Protein AF-A0A9D5WDW0-F1 (afdb_monomer_lite)

Radius of gyration: 26.89 Å; chains: 1; bounding box: 56×20×81 Å

Foldseek 3Di:
DVVVVVVVVVVVVVVVVVVVVVVVVVVVLVVVLVVLVVVLVVLVVVLVVLVVVLVVVQVVLVPDPHRDDSCPDPSNVVSVVVSVVSVVVSVVSVVVSVVSPDDPD

pLDDT: mean 87.74, std 8.93, range [40.34, 96.56]

Structure (mmCIF, N/CA/C/O backbone):
data_AF-A0A9D5WDW0-F1
#
_entry.id   AF-A0A9D5WDW0-F1
#
loop_
_atom_site.group_PDB
_atom_site.id
_atom_site.type_symbol
_atom_site.label_atom_id
_atom_site.label_alt_id
_atom_site.label_comp_id
_atom_site.label_asym_id
_atom_site.label_entity_id
_atom_site.label_seq_id
_atom_site.pdbx_PDB_ins_code
_atom_site.Cartn_x
_atom_site.Cartn_y
_atom_site.Cartn_z
_atom_site.occupancy
_atom_site.B_iso_or_equiv
_atom_site.auth_seq_id
_atom_site.auth_comp_id
_atom_site.auth_asym_id
_atom_site.auth_atom_id
_atom_site.pdbx_PDB_model_num
ATOM 1 N N . MET A 1 1 ? 34.619 4.732 -50.473 1.00 66.06 1 MET A N 1
ATOM 2 C CA . MET A 1 1 ? 34.601 5.891 -49.548 1.00 66.06 1 MET A CA 1
ATOM 3 C C . MET A 1 1 ? 33.189 6.372 -49.227 1.00 66.06 1 MET A C 1
ATOM 5 O O . MET A 1 1 ? 32.809 6.299 -48.070 1.00 66.06 1 MET A O 1
ATOM 9 N N . TRP A 1 2 ? 32.383 6.836 -50.195 1.00 80.56 2 TRP A N 1
ATOM 10 C CA . TRP A 1 2 ? 30.990 7.253 -49.915 1.00 80.56 2 TRP A CA 1
ATOM 11 C C . TRP A 1 2 ? 30.045 6.077 -49.605 1.00 80.56 2 TRP A C 1
ATOM 13 O O . TRP A 1 2 ? 29.158 6.195 -48.764 1.00 80.56 2 TRP A O 1
ATOM 23 N N . SER A 1 3 ? 30.263 4.929 -50.254 1.00 80.69 3 SER A N 1
ATOM 24 C CA . SER A 1 3 ? 29.586 3.656 -49.960 1.00 80.69 3 SER A CA 1
ATOM 25 C C . SER A 1 3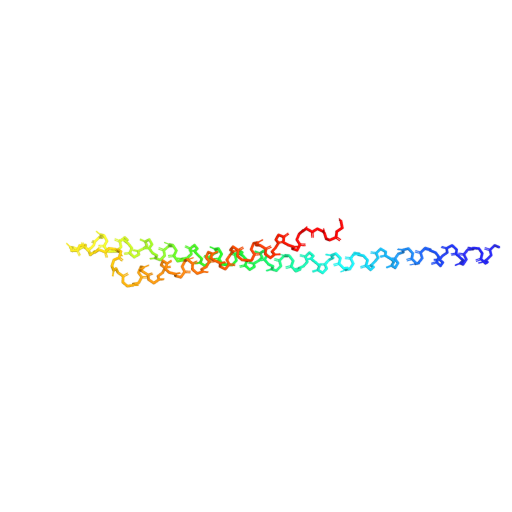 ? 29.786 3.227 -48.508 1.00 80.69 3 SER A C 1
ATOM 27 O O . SER A 1 3 ? 28.821 2.929 -47.814 1.00 80.69 3 SER A O 1
ATOM 29 N N . ASP A 1 4 ? 31.034 3.284 -48.054 1.00 84.56 4 ASP A N 1
ATOM 30 C CA . ASP A 1 4 ? 31.465 2.767 -46.755 1.00 84.56 4 ASP A CA 1
ATOM 31 C C . ASP A 1 4 ? 30.936 3.670 -45.631 1.00 84.56 4 ASP A C 1
ATOM 33 O O . ASP A 1 4 ? 30.400 3.187 -44.639 1.00 84.56 4 ASP A O 1
ATOM 37 N N . LEU A 1 5 ? 30.943 4.992 -45.851 1.00 85.50 5 LEU A N 1
ATOM 38 C CA . LEU A 1 5 ? 30.340 5.969 -44.940 1.00 85.50 5 LEU A CA 1
ATOM 39 C C . LEU A 1 5 ? 28.818 5.782 -44.808 1.00 85.50 5 LEU A C 1
ATOM 41 O O . LEU A 1 5 ? 28.255 5.921 -43.721 1.00 85.50 5 LEU A O 1
ATOM 45 N N . LYS A 1 6 ? 28.133 5.460 -45.912 1.00 88.44 6 LYS A N 1
ATOM 46 C CA . LYS A 1 6 ? 26.690 5.184 -45.910 1.00 88.44 6 LYS A CA 1
ATOM 47 C C . LYS A 1 6 ? 26.370 3.882 -45.171 1.00 88.44 6 LYS A C 1
ATOM 49 O O . LYS A 1 6 ? 25.358 3.817 -44.476 1.00 88.44 6 LYS A O 1
ATOM 54 N N . GLU A 1 7 ? 27.226 2.874 -45.302 1.00 90.44 7 GLU A N 1
ATOM 55 C CA . GLU A 1 7 ? 27.104 1.600 -44.593 1.00 90.44 7 GLU A CA 1
ATOM 56 C C . GLU A 1 7 ? 27.355 1.763 -43.085 1.00 90.44 7 GLU A C 1
ATOM 58 O O . GLU A 1 7 ? 26.578 1.265 -42.271 1.00 90.44 7 GLU A O 1
ATOM 63 N N . ASP A 1 8 ? 28.366 2.540 -42.692 1.00 87.38 8 ASP A N 1
ATOM 64 C CA . ASP A 1 8 ? 28.632 2.894 -41.293 1.00 87.38 8 ASP A CA 1
ATOM 65 C C . ASP A 1 8 ? 27.460 3.633 -40.639 1.00 87.38 8 ASP A C 1
ATOM 67 O O . ASP A 1 8 ? 27.044 3.290 -39.528 1.00 87.38 8 ASP A O 1
ATOM 71 N N . LEU A 1 9 ? 26.873 4.603 -41.345 1.00 88.88 9 LEU A N 1
ATOM 72 C CA . LEU A 1 9 ? 25.690 5.324 -40.875 1.00 88.88 9 LEU A CA 1
ATOM 73 C C . LEU A 1 9 ? 24.464 4.413 -40.766 1.00 88.88 9 LEU A C 1
ATOM 75 O O . LEU A 1 9 ? 23.743 4.487 -39.771 1.00 88.88 9 LEU A O 1
ATOM 79 N N . ALA A 1 10 ? 24.236 3.533 -41.745 1.00 89.12 10 ALA A N 1
ATOM 80 C CA . ALA A 1 10 ? 23.139 2.569 -41.699 1.00 89.12 10 ALA A CA 1
ATOM 81 C C . ALA A 1 10 ? 23.263 1.637 -40.482 1.00 89.12 10 ALA A C 1
ATOM 83 O O . ALA A 1 10 ? 22.297 1.474 -39.734 1.00 89.12 10 ALA A O 1
ATOM 84 N N . ARG A 1 11 ? 24.471 1.122 -40.214 1.00 88.81 11 ARG A N 1
A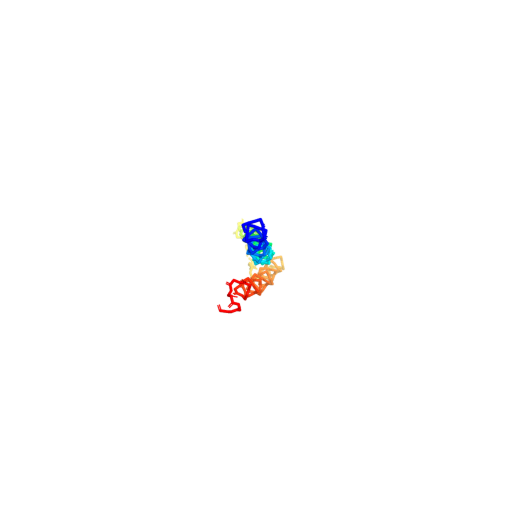TOM 85 C CA . ARG A 1 11 ? 24.770 0.309 -39.024 1.00 88.81 11 ARG A CA 1
ATOM 86 C C . ARG A 1 11 ? 24.579 1.089 -37.721 1.00 88.81 11 ARG A C 1
ATOM 88 O O . ARG A 1 11 ? 24.093 0.537 -36.736 1.00 88.81 11 ARG A O 1
ATOM 95 N N . GLY A 1 12 ? 24.946 2.370 -37.697 1.00 89.00 12 GLY A N 1
ATOM 96 C CA . GLY A 1 12 ? 24.720 3.254 -36.550 1.00 89.00 12 GLY A CA 1
ATOM 97 C C . GLY A 1 12 ? 23.233 3.467 -36.251 1.00 89.00 12 GLY A C 1
ATOM 98 O O . GLY A 1 12 ? 22.803 3.316 -35.107 1.00 89.00 12 GLY A O 1
ATOM 99 N N . ILE A 1 13 ? 22.434 3.749 -37.283 1.00 90.81 13 ILE A N 1
ATOM 100 C CA . ILE A 1 13 ? 20.976 3.917 -37.172 1.00 90.81 13 ILE A CA 1
ATOM 101 C C . ILE A 1 13 ? 20.318 2.621 -36.689 1.00 90.81 13 ILE A C 1
ATOM 103 O O . ILE A 1 13 ? 19.442 2.658 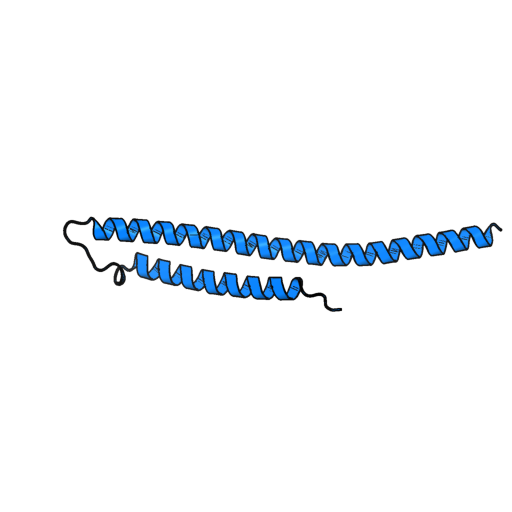-35.825 1.00 90.81 13 ILE A O 1
ATOM 107 N N . GLU A 1 14 ? 20.755 1.472 -37.199 1.00 90.88 14 GLU A N 1
ATOM 108 C CA . GLU A 1 14 ? 20.236 0.166 -36.794 1.00 90.88 14 GLU A CA 1
ATOM 109 C C . GLU A 1 14 ? 20.503 -0.132 -35.311 1.00 90.88 14 GLU A C 1
ATOM 111 O O . GLU A 1 14 ? 19.594 -0.548 -34.589 1.00 90.88 14 GLU A O 1
ATOM 116 N N . LYS A 1 15 ? 21.704 0.187 -34.812 1.00 88.31 15 LYS A N 1
ATOM 117 C CA . LYS A 1 15 ? 22.033 0.073 -33.381 1.00 88.31 15 LYS A CA 1
ATOM 118 C C . LYS A 1 15 ? 21.160 0.977 -32.510 1.00 88.31 15 LYS A C 1
ATOM 120 O O . LYS A 1 15 ? 20.632 0.521 -31.499 1.00 88.31 15 LYS A O 1
ATOM 125 N N . ILE A 1 16 ? 20.969 2.238 -32.905 1.00 90.12 16 ILE A N 1
ATOM 126 C CA . ILE A 1 16 ? 20.105 3.179 -32.171 1.00 90.12 16 ILE A CA 1
ATOM 127 C C . ILE A 1 16 ? 18.660 2.678 -32.155 1.00 90.12 16 ILE A C 1
ATOM 129 O O . ILE A 1 16 ? 17.997 2.750 -31.120 1.00 90.12 16 ILE A O 1
ATOM 133 N N . LYS A 1 17 ? 18.176 2.126 -33.272 1.00 89.62 17 LYS A N 1
ATOM 134 C CA . LYS A 1 17 ? 16.835 1.543 -33.365 1.00 89.62 17 LYS A CA 1
ATOM 135 C C . LYS A 1 17 ? 16.673 0.367 -32.401 1.00 89.62 17 LYS A C 1
ATOM 137 O O . LYS A 1 17 ? 15.673 0.320 -31.693 1.00 89.62 17 LYS A O 1
ATOM 142 N N . TRP A 1 18 ? 17.654 -0.533 -32.325 1.00 87.44 18 TRP A N 1
ATOM 143 C CA . TRP A 1 18 ? 17.627 -1.664 -31.393 1.00 87.44 18 TRP A CA 1
ATOM 144 C C . TRP A 1 18 ? 17.593 -1.211 -29.926 1.00 87.44 18 TRP A C 1
ATOM 146 O O . TRP A 1 18 ? 16.729 -1.653 -29.169 1.00 87.44 18 TRP A O 1
ATOM 156 N N . VAL A 1 19 ? 18.455 -0.259 -29.547 1.00 85.69 19 VAL A N 1
ATOM 157 C CA . VAL A 1 19 ? 18.457 0.317 -28.189 1.00 85.69 19 VAL A CA 1
ATOM 158 C C . VAL A 1 19 ? 17.122 0.994 -27.885 1.00 85.69 19 VAL A C 1
ATOM 160 O O . VAL A 1 19 ? 16.572 0.819 -26.802 1.00 85.69 19 VAL A O 1
ATOM 163 N N . SER A 1 20 ? 16.569 1.734 -28.846 1.00 86.25 20 SER A N 1
ATOM 164 C CA . SER A 1 20 ? 15.295 2.438 -28.673 1.00 86.25 20 SER A CA 1
ATOM 165 C C . SER A 1 20 ? 14.130 1.471 -28.451 1.00 86.25 20 SER A C 1
ATOM 167 O O . SER A 1 20 ? 13.296 1.725 -27.586 1.00 86.25 20 SER A O 1
ATOM 169 N N . VAL A 1 21 ? 14.085 0.350 -29.183 1.00 86.94 21 VAL A N 1
ATOM 170 C CA . VAL A 1 21 ? 13.079 -0.708 -28.984 1.00 86.94 21 VAL A CA 1
ATOM 171 C C . VAL A 1 21 ? 13.206 -1.297 -27.579 1.00 86.94 21 VAL A C 1
ATOM 173 O O . VAL A 1 21 ? 12.233 -1.276 -26.827 1.00 86.94 21 VAL A O 1
ATOM 176 N N . PHE A 1 22 ? 14.413 -1.706 -27.185 1.00 83.12 22 PHE A N 1
ATOM 177 C CA . PHE A 1 22 ? 14.673 -2.283 -25.865 1.00 83.12 22 PHE A CA 1
ATOM 178 C C . PHE A 1 22 ? 14.292 -1.336 -24.714 1.00 83.12 22 PHE A C 1
ATOM 180 O O . PHE A 1 22 ? 13.579 -1.722 -23.788 1.00 83.12 22 PHE A O 1
ATOM 187 N N . VAL A 1 23 ? 14.712 -0.070 -24.791 1.00 84.75 23 VAL A N 1
ATOM 188 C CA . VAL A 1 23 ? 14.380 0.952 -23.786 1.00 84.75 23 VAL A CA 1
ATOM 189 C C . VAL A 1 23 ? 12.875 1.203 -23.740 1.00 84.75 23 VAL A C 1
ATOM 191 O O . VAL A 1 23 ? 12.310 1.312 -22.654 1.00 84.75 23 VAL A O 1
ATOM 194 N N . SER A 1 24 ? 12.206 1.266 -24.895 1.00 85.56 24 SER A N 1
ATOM 195 C CA . SER A 1 24 ? 10.758 1.484 -24.939 1.00 85.56 24 SER A CA 1
ATOM 196 C C . SER A 1 24 ? 9.976 0.352 -24.274 1.00 85.56 24 SER A C 1
ATOM 198 O O . SER A 1 24 ? 8.982 0.617 -23.599 1.00 85.56 24 SER A O 1
ATOM 200 N N . ASP A 1 25 ? 10.435 -0.891 -24.412 1.00 83.19 25 ASP A N 1
ATOM 201 C CA . ASP A 1 25 ? 9.793 -2.038 -23.781 1.00 83.19 25 ASP A CA 1
ATOM 202 C C . ASP A 1 25 ? 10.069 -2.077 -22.277 1.00 83.19 25 ASP A C 1
ATOM 204 O O . ASP A 1 25 ? 9.134 -2.266 -21.498 1.00 83.19 25 ASP A O 1
ATOM 208 N N . ARG A 1 26 ? 11.295 -1.758 -21.838 1.00 86.12 26 ARG A N 1
ATOM 209 C CA . ARG A 1 26 ? 11.603 -1.649 -20.404 1.00 86.12 26 ARG A CA 1
ATOM 210 C C . ARG A 1 26 ? 10.800 -0.543 -19.716 1.00 86.12 26 ARG A C 1
ATOM 212 O O . ARG A 1 26 ? 10.256 -0.769 -18.638 1.00 86.12 26 ARG A O 1
ATOM 219 N N . LEU A 1 27 ? 10.665 0.620 -20.355 1.00 87.88 27 LEU A N 1
ATOM 220 C CA . LEU A 1 27 ? 9.884 1.736 -19.817 1.00 87.88 27 LEU A CA 1
ATOM 221 C C . LEU A 1 27 ? 8.411 1.370 -19.609 1.00 87.88 27 LEU A C 1
ATOM 223 O O . LEU A 1 27 ? 7.821 1.779 -18.612 1.00 87.88 27 LEU A O 1
ATOM 227 N N . LYS A 1 28 ? 7.804 0.589 -20.512 1.00 87.81 28 LYS A N 1
ATOM 228 C CA . LYS A 1 28 ? 6.419 0.116 -20.332 1.00 87.81 28 LYS A CA 1
ATOM 229 C C . LYS A 1 28 ? 6.291 -0.758 -19.084 1.00 87.81 28 LYS A C 1
ATOM 231 O O . LYS A 1 28 ? 5.345 -0.569 -18.319 1.00 87.81 28 LYS A O 1
ATOM 236 N N . THR A 1 29 ? 7.240 -1.668 -18.869 1.00 87.31 29 THR A N 1
ATOM 237 C CA . THR A 1 29 ? 7.293 -2.528 -17.678 1.00 87.31 29 THR A CA 1
ATOM 238 C C . THR A 1 29 ? 7.451 -1.704 -16.405 1.00 87.31 29 THR A C 1
ATOM 240 O O . THR A 1 29 ? 6.689 -1.892 -15.458 1.00 87.31 29 THR A O 1
ATOM 243 N N . ASP A 1 30 ? 8.369 -0.736 -16.396 1.00 83.44 30 ASP A N 1
ATOM 244 C CA . ASP A 1 30 ? 8.591 0.127 -15.233 1.00 83.44 30 ASP A CA 1
ATOM 245 C C . ASP A 1 30 ? 7.347 0.980 -14.922 1.00 83.44 30 ASP A C 1
ATOM 247 O O . ASP A 1 30 ? 6.938 1.079 -13.768 1.00 83.44 30 ASP A O 1
ATOM 251 N N . ILE A 1 31 ? 6.667 1.528 -15.938 1.00 89.88 31 ILE A N 1
ATOM 252 C CA . ILE A 1 31 ? 5.397 2.256 -15.757 1.00 89.88 31 ILE A CA 1
ATOM 253 C C . ILE A 1 31 ? 4.313 1.345 -15.165 1.00 89.88 31 ILE A C 1
ATOM 255 O O . ILE A 1 31 ? 3.559 1.775 -14.290 1.00 89.88 31 ILE A O 1
ATOM 259 N N . ALA A 1 32 ? 4.202 0.101 -15.635 1.00 89.31 32 ALA A N 1
ATOM 260 C CA . ALA A 1 32 ? 3.240 -0.856 -15.096 1.00 89.31 32 ALA A CA 1
ATOM 261 C C . ALA A 1 32 ? 3.535 -1.180 -13.622 1.00 89.31 32 ALA A C 1
ATOM 263 O O . ALA A 1 32 ? 2.616 -1.187 -12.802 1.00 89.31 32 ALA A O 1
ATOM 264 N N . LEU A 1 33 ? 4.812 -1.358 -13.273 1.00 91.00 33 LEU A N 1
ATOM 265 C CA . LEU A 1 33 ? 5.251 -1.546 -11.893 1.00 91.00 33 LEU A CA 1
ATOM 266 C C . LEU A 1 33 ? 4.910 -0.333 -11.018 1.00 91.00 33 LEU A C 1
ATOM 268 O O . LEU A 1 33 ? 4.346 -0.503 -9.939 1.00 91.00 33 LEU A O 1
ATOM 272 N N . PHE A 1 34 ? 5.177 0.889 -11.487 1.00 91.31 34 PHE A N 1
ATOM 273 C CA . PHE A 1 34 ? 4.826 2.106 -10.749 1.00 91.31 34 PHE A CA 1
ATOM 274 C C . PHE A 1 34 ? 3.327 2.198 -10.460 1.00 91.31 34 PHE A C 1
ATOM 276 O O . PHE A 1 34 ? 2.951 2.504 -9.331 1.00 91.31 34 PHE A O 1
ATOM 283 N N . LYS A 1 35 ? 2.468 1.860 -11.429 1.00 92.19 35 LYS A N 1
ATOM 284 C CA . LYS A 1 35 ? 1.010 1.827 -11.217 1.00 92.19 35 LYS A CA 1
ATOM 285 C C . LYS A 1 35 ? 0.591 0.796 -10.167 1.00 92.19 35 LYS A C 1
ATOM 287 O O . LYS A 1 35 ? -0.328 1.051 -9.391 1.00 92.19 35 LYS A O 1
ATOM 292 N N . LEU A 1 36 ? 1.248 -0.366 -10.125 1.00 92.06 36 LEU A N 1
ATOM 293 C CA . LEU A 1 36 ? 0.992 -1.375 -9.091 1.00 92.06 36 LEU A CA 1
ATOM 294 C C . LEU A 1 36 ? 1.393 -0.861 -7.702 1.00 92.06 36 LEU A C 1
ATOM 296 O O . LEU A 1 36 ? 0.618 -0.998 -6.758 1.00 92.06 36 LEU A O 1
ATOM 300 N N . LEU A 1 37 ? 2.563 -0.229 -7.585 1.00 92.38 37 LEU A N 1
ATOM 301 C CA . LEU A 1 37 ? 3.050 0.348 -6.328 1.00 92.38 37 LEU A CA 1
ATOM 302 C C . LEU A 1 37 ? 2.175 1.507 -5.837 1.00 92.38 37 LEU A C 1
ATOM 304 O O . LEU A 1 37 ? 1.884 1.599 -4.643 1.00 92.38 37 LEU A O 1
ATOM 308 N N . GLU A 1 38 ? 1.714 2.364 -6.748 1.00 95.00 38 GLU A N 1
ATOM 309 C CA . GLU A 1 38 ? 0.764 3.436 -6.445 1.00 95.00 38 GLU A CA 1
ATOM 310 C C . GLU A 1 38 ? -0.533 2.861 -5.865 1.00 95.00 38 GLU A C 1
ATOM 312 O O . GLU A 1 38 ? -0.967 3.274 -4.789 1.00 95.00 38 GLU A O 1
ATOM 317 N N . LYS A 1 39 ? -1.093 1.829 -6.508 1.00 94.75 39 LYS A N 1
ATOM 318 C CA . LYS A 1 39 ? -2.309 1.157 -6.037 1.00 94.75 39 LYS A CA 1
ATOM 319 C C . LYS A 1 39 ? -2.123 0.484 -4.675 1.00 94.75 39 LYS A C 1
ATOM 321 O O . LYS A 1 39 ? -3.010 0.563 -3.832 1.00 94.75 39 LYS A O 1
ATOM 326 N N . ILE A 1 40 ? -0.979 -0.162 -4.435 1.00 94.50 40 ILE A N 1
ATOM 327 C CA . ILE A 1 40 ? -0.644 -0.724 -3.115 1.00 94.50 40 ILE A CA 1
ATOM 328 C C . ILE A 1 40 ? -0.634 0.385 -2.059 1.00 94.50 40 ILE A C 1
ATOM 330 O O . ILE A 1 40 ? -1.258 0.237 -1.012 1.00 94.50 40 ILE A O 1
ATOM 334 N N . THR A 1 41 ? 0.017 1.509 -2.361 1.00 95.19 41 THR A N 1
ATOM 335 C CA . THR A 1 41 ? 0.115 2.657 -1.449 1.00 95.19 41 THR A CA 1
ATOM 336 C C . THR A 1 41 ? -1.263 3.236 -1.124 1.00 95.19 41 THR A C 1
ATOM 338 O O . THR A 1 41 ? -1.536 3.590 0.022 1.00 95.19 41 THR A O 1
ATOM 341 N N . GLU A 1 42 ? -2.154 3.325 -2.113 1.00 96.56 42 GLU A N 1
ATOM 342 C CA . GLU A 1 42 ? -3.533 3.775 -1.910 1.00 96.56 42 GLU A CA 1
ATOM 343 C C . GLU A 1 42 ? -4.303 2.838 -0.966 1.00 96.56 42 GLU A C 1
ATOM 345 O O . GLU A 1 42 ? -4.910 3.302 -0.001 1.00 96.56 42 GLU A O 1
ATOM 350 N N . LEU A 1 43 ? -4.211 1.520 -1.173 1.00 95.38 43 LEU A N 1
ATOM 351 C CA . LEU A 1 43 ? -4.865 0.541 -0.300 1.00 95.38 43 LEU A CA 1
ATOM 352 C C . LEU A 1 43 ? -4.294 0.550 1.125 1.00 95.38 43 LEU A C 1
ATOM 354 O O . LEU A 1 43 ? -5.055 0.430 2.085 1.00 95.38 43 LEU A O 1
ATOM 358 N N . GLU A 1 44 ? -2.980 0.727 1.288 1.00 94.50 44 GLU A N 1
ATOM 359 C CA . GLU A 1 44 ? -2.345 0.860 2.607 1.00 94.50 44 GLU A CA 1
ATOM 360 C C . GLU A 1 44 ? -2.824 2.127 3.342 1.00 94.50 44 GLU A C 1
ATOM 362 O O . GLU A 1 44 ? -3.058 2.096 4.557 1.00 94.50 44 GLU A O 1
ATOM 367 N N . ARG A 1 45 ? -3.068 3.228 2.616 1.00 96.25 45 ARG A N 1
ATOM 368 C CA . ARG A 1 45 ? -3.703 4.431 3.184 1.00 96.25 45 ARG A CA 1
ATOM 369 C C . ARG A 1 45 ? -5.142 4.164 3.616 1.00 96.25 45 ARG A C 1
ATOM 371 O O . ARG A 1 45 ? -5.504 4.527 4.733 1.00 96.25 45 ARG A O 1
ATOM 378 N N . SER A 1 46 ? -5.945 3.494 2.788 1.00 94.69 46 SER A N 1
ATOM 379 C CA . SER A 1 46 ? -7.317 3.113 3.157 1.00 94.69 46 SER A CA 1
ATOM 380 C C . SER A 1 46 ? -7.346 2.207 4.390 1.00 94.69 46 SER A C 1
ATOM 382 O O . SER A 1 46 ? -8.143 2.425 5.299 1.00 94.69 46 SER A O 1
ATOM 384 N N . LYS A 1 47 ? -6.427 1.239 4.472 1.00 94.75 47 LYS A N 1
ATOM 385 C CA . LYS A 1 47 ? -6.261 0.369 5.643 1.00 94.75 47 LYS A CA 1
ATOM 386 C C . LYS A 1 47 ? -5.925 1.173 6.903 1.00 94.75 47 LYS A C 1
ATOM 388 O O . LYS A 1 47 ? -6.479 0.910 7.966 1.00 94.75 47 LYS A O 1
ATOM 393 N N . THR A 1 48 ? -5.057 2.176 6.780 1.00 95.62 48 THR A N 1
ATOM 394 C CA . THR A 1 48 ? -4.705 3.073 7.892 1.00 95.62 48 THR A CA 1
ATOM 395 C C . THR A 1 48 ? -5.916 3.874 8.382 1.00 95.62 48 THR A C 1
ATOM 397 O O . THR A 1 48 ? -6.108 3.988 9.589 1.00 95.62 48 THR A O 1
ATOM 400 N N . SER A 1 49 ? -6.765 4.365 7.469 1.00 95.88 49 SER A N 1
ATOM 401 C CA . SER A 1 49 ? -8.027 5.041 7.823 1.00 95.88 49 SER A CA 1
ATOM 402 C C . SER A 1 49 ? -8.957 4.124 8.617 1.00 95.88 49 SER A C 1
ATOM 404 O O . SER A 1 49 ? -9.427 4.504 9.684 1.00 95.88 49 SER A O 1
ATOM 406 N N . LEU A 1 50 ? -9.150 2.881 8.161 1.00 93.88 50 LEU A N 1
ATOM 407 C CA . LEU A 1 50 ? -9.996 1.916 8.869 1.00 93.88 50 LEU A CA 1
ATOM 408 C C . LEU A 1 50 ? -9.474 1.600 10.272 1.00 93.88 50 LEU A C 1
ATOM 410 O O . LEU A 1 50 ? -10.266 1.439 11.197 1.00 93.88 50 LEU A O 1
ATOM 414 N N . TYR A 1 51 ? -8.154 1.526 10.466 1.00 95.06 51 TYR A N 1
ATOM 415 C CA . TYR A 1 51 ? -7.597 1.359 11.809 1.00 95.06 51 TYR A CA 1
ATOM 416 C C . TYR A 1 51 ? -7.856 2.557 12.717 1.00 95.06 51 TYR A C 1
ATOM 418 O O . TYR A 1 51 ? -8.126 2.351 13.900 1.00 95.06 51 TYR A O 1
ATOM 426 N N . ALA A 1 52 ? -7.795 3.779 12.183 1.00 96.12 52 ALA A N 1
ATOM 427 C CA . ALA A 1 52 ? -8.155 4.971 12.941 1.00 96.12 52 ALA A CA 1
ATOM 428 C C . ALA A 1 52 ? -9.635 4.924 13.356 1.00 96.12 52 ALA A C 1
ATOM 430 O O . ALA A 1 52 ? -9.924 5.044 14.541 1.00 96.12 52 ALA A O 1
ATOM 431 N N . GLU A 1 53 ? -10.543 4.618 12.425 1.00 94.19 53 GLU A N 1
ATOM 432 C CA . G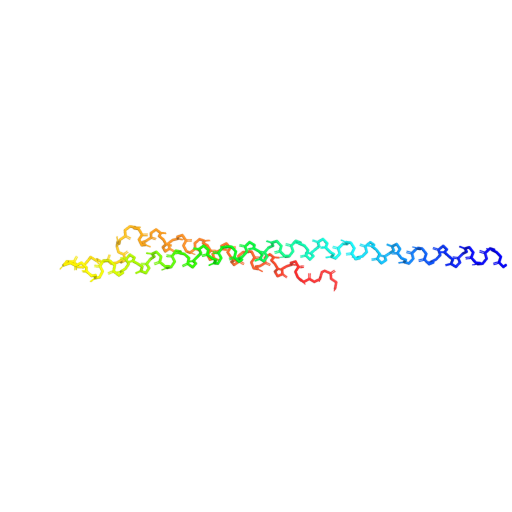LU A 1 53 ? -11.984 4.482 12.696 1.00 94.19 53 GLU A CA 1
ATOM 433 C C . GLU A 1 53 ? -12.284 3.386 13.731 1.00 94.19 53 GLU A C 1
ATOM 435 O O . GLU A 1 53 ? -13.079 3.580 14.650 1.00 94.19 53 GLU A O 1
ATOM 440 N N . ILE A 1 54 ? -11.618 2.228 13.629 1.00 93.50 54 ILE A N 1
ATOM 441 C CA . ILE A 1 54 ? -11.730 1.162 14.635 1.00 93.50 54 ILE A CA 1
ATOM 442 C C . ILE A 1 54 ? -11.258 1.675 15.998 1.00 93.50 54 ILE A C 1
ATOM 444 O O . ILE A 1 54 ? -11.939 1.451 16.996 1.00 93.50 54 ILE A O 1
ATOM 448 N N . GLY A 1 55 ? -10.104 2.342 16.053 1.00 92.31 55 GLY A N 1
ATOM 449 C CA . GLY A 1 55 ? -9.533 2.872 17.290 1.00 92.31 55 GLY A CA 1
ATOM 450 C C . GLY A 1 55 ? -10.435 3.908 17.959 1.00 92.31 55 GLY A C 1
ATOM 451 O O . GLY A 1 55 ? -10.687 3.811 19.160 1.00 92.31 55 GLY A O 1
ATOM 452 N N . GLU A 1 56 ? -10.975 4.845 17.179 1.00 93.38 56 GLU A N 1
ATOM 453 C CA . GLU A 1 56 ? -11.973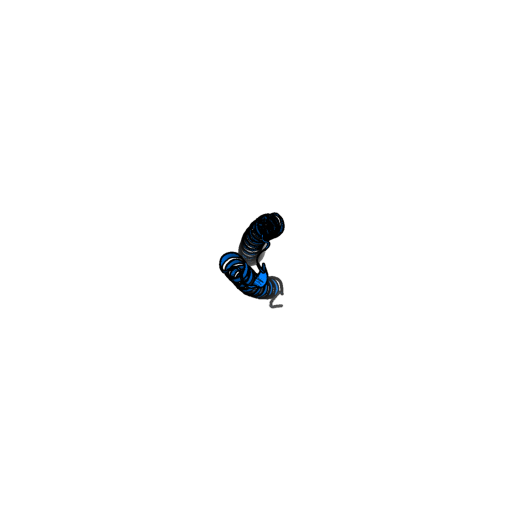 5.817 17.632 1.00 93.38 56 GLU A CA 1
ATOM 454 C C . GLU A 1 56 ? -13.195 5.099 18.202 1.00 93.38 56 GLU A C 1
ATOM 456 O O . GLU A 1 56 ? -13.605 5.371 19.333 1.00 93.38 56 GLU A O 1
ATOM 461 N N . LYS A 1 57 ? -13.716 4.094 17.487 1.00 89.94 57 LYS A N 1
ATOM 462 C CA . LYS A 1 57 ? -14.901 3.370 17.945 1.00 89.94 57 LYS A CA 1
ATOM 463 C C . LYS A 1 57 ? -14.658 2.574 19.220 1.00 89.94 57 LYS A C 1
ATOM 465 O O . LYS A 1 57 ? -15.503 2.548 20.111 1.00 89.94 57 LYS A O 1
ATOM 470 N N . VAL A 1 58 ? -13.498 1.935 19.337 1.00 91.06 58 VAL A N 1
ATOM 471 C CA . VAL A 1 58 ? -13.082 1.230 20.557 1.00 91.06 58 VAL A CA 1
ATOM 472 C C . VAL A 1 58 ? -13.021 2.206 21.731 1.00 91.06 58 VAL A C 1
ATOM 474 O O . VAL A 1 58 ? -13.531 1.896 22.810 1.00 91.06 58 VAL A O 1
ATOM 477 N N . TYR A 1 59 ? -12.436 3.389 21.521 1.00 90.56 59 TYR A N 1
ATOM 478 C CA . TYR A 1 59 ? -12.330 4.416 22.551 1.00 90.56 59 TYR A CA 1
ATOM 479 C C . TYR A 1 59 ? -13.708 4.905 23.014 1.00 90.56 59 TYR A C 1
ATOM 481 O O . TYR A 1 59 ? -13.960 4.929 24.223 1.00 90.56 59 TYR A O 1
ATOM 489 N N . GLU A 1 60 ? -14.620 5.197 22.080 1.00 89.25 60 GLU A N 1
ATOM 490 C CA . GLU A 1 60 ? -16.010 5.571 22.379 1.00 89.25 60 GLU A CA 1
ATOM 491 C C . GLU A 1 60 ? -16.714 4.519 23.243 1.00 89.25 60 GLU A C 1
ATOM 493 O O . GLU A 1 60 ? -17.293 4.844 24.279 1.00 89.25 60 GLU A O 1
ATOM 498 N N . LEU A 1 61 ? -16.635 3.243 22.848 1.00 87.81 61 LEU A N 1
ATOM 499 C CA . LEU A 1 61 ? -17.295 2.150 23.566 1.00 87.81 61 LEU A CA 1
ATOM 500 C C . LEU A 1 61 ? -16.689 1.916 24.952 1.00 87.81 61 LEU A C 1
ATOM 502 O O . LEU A 1 61 ? -17.417 1.586 25.885 1.00 87.81 61 LEU A O 1
ATOM 506 N N . SER A 1 62 ? -15.372 2.092 25.092 1.00 85.06 62 SER A N 1
ATOM 507 C CA . SER A 1 62 ? -14.676 1.953 26.376 1.00 85.06 62 SER A CA 1
ATOM 508 C C . SER A 1 62 ? -14.959 3.100 27.349 1.00 85.06 62 SER A C 1
ATOM 510 O O . SER A 1 62 ? -14.899 2.896 28.559 1.00 85.06 62 SER A O 1
ATOM 512 N N . SER A 1 63 ? -15.285 4.286 26.827 1.00 86.50 63 SER A N 1
ATOM 513 C CA . SER A 1 63 ? -15.541 5.498 27.616 1.00 86.50 63 SER A CA 1
ATOM 514 C C . SER A 1 63 ? -17.019 5.671 27.993 1.00 86.50 63 SER A C 1
ATOM 516 O O . SER A 1 63 ? -17.369 6.629 28.680 1.00 86.50 63 SER A O 1
ATOM 518 N N . ALA A 1 64 ? -17.898 4.772 27.541 1.00 85.06 64 ALA A N 1
ATOM 519 C CA . ALA A 1 64 ? -19.322 4.800 27.856 1.00 85.06 64 ALA A CA 1
ATOM 520 C C . ALA A 1 64 ? -19.596 4.371 29.310 1.00 85.06 64 ALA A C 1
ATOM 522 O O . ALA A 1 64 ? -18.905 3.512 29.853 1.00 85.06 64 ALA A O 1
ATOM 523 N N . GLU A 1 65 ? -20.664 4.905 29.919 1.00 74.88 65 GLU A N 1
ATOM 524 C CA . GLU A 1 65 ? -21.075 4.566 31.298 1.00 74.88 65 GLU A CA 1
ATOM 525 C C . GLU A 1 65 ? -21.327 3.061 31.505 1.00 74.88 65 GLU A C 1
ATOM 527 O O . GLU A 1 65 ? -21.126 2.547 32.602 1.00 74.88 65 GLU A O 1
ATOM 532 N N . ASN A 1 66 ? -21.729 2.347 30.447 1.00 79.06 66 ASN A N 1
ATOM 533 C CA . ASN A 1 66 ? -21.835 0.889 30.412 1.00 79.06 66 ASN A CA 1
ATOM 534 C C . ASN A 1 66 ? -21.054 0.351 29.201 1.00 79.06 66 ASN A C 1
ATOM 536 O O . ASN A 1 66 ? -21.620 0.263 28.105 1.00 79.06 66 ASN A O 1
ATOM 540 N N . PRO A 1 67 ? -19.763 0.013 29.364 1.00 73.06 67 PRO A N 1
ATOM 541 C CA . PRO A 1 67 ? -18.917 -0.385 28.251 1.00 73.06 67 PRO A CA 1
ATOM 542 C C . PRO A 1 67 ? -19.403 -1.706 27.654 1.00 73.06 67 PRO A C 1
ATOM 544 O O . PRO A 1 67 ? -19.480 -2.740 28.321 1.00 73.06 67 PRO A O 1
ATOM 547 N N . SER A 1 68 ? -19.752 -1.659 26.371 1.00 75.00 68 SER A N 1
ATOM 548 C CA . SER A 1 68 ? -20.177 -2.834 25.613 1.00 75.00 68 SER A CA 1
ATOM 549 C C . SER A 1 68 ? -18.970 -3.594 25.060 1.00 75.00 68 SER A C 1
ATOM 551 O O . SER A 1 68 ? -17.868 -3.057 24.933 1.00 75.00 68 SER A O 1
ATOM 553 N N . ASN A 1 69 ? -19.156 -4.876 24.735 1.00 80.12 69 ASN A N 1
ATOM 554 C CA . ASN A 1 69 ? -18.074 -5.682 24.183 1.00 80.12 69 ASN A CA 1
ATOM 555 C C . ASN A 1 69 ? -17.724 -5.216 22.758 1.00 80.12 69 ASN A C 1
ATOM 557 O O . ASN A 1 69 ? -18.467 -5.451 21.802 1.00 80.12 69 ASN A O 1
ATOM 561 N N . VAL A 1 70 ? -16.538 -4.623 22.642 1.00 81.69 70 VAL A N 1
ATOM 562 C CA . VAL A 1 70 ? -15.891 -4.125 21.421 1.00 81.69 70 VAL A CA 1
ATOM 563 C C . VAL A 1 70 ? -15.936 -5.141 20.272 1.00 81.69 70 VAL A C 1
ATOM 565 O O . VAL A 1 70 ? -16.263 -4.785 19.143 1.00 81.69 70 VAL A O 1
ATOM 568 N N . TYR A 1 71 ? -15.686 -6.422 20.555 1.00 74.94 71 TYR A N 1
ATOM 569 C CA . TYR A 1 71 ? -15.640 -7.481 19.539 1.00 74.94 71 TYR A CA 1
ATOM 570 C C . TYR A 1 71 ? -17.014 -7.894 19.016 1.00 74.94 71 TYR A C 1
ATOM 572 O O . TYR A 1 71 ? -17.111 -8.513 17.963 1.00 74.94 71 TYR A O 1
ATOM 580 N N . THR A 1 72 ? -18.081 -7.568 19.744 1.00 84.06 72 THR A N 1
ATOM 581 C CA . THR A 1 72 ? -19.458 -7.840 19.305 1.00 84.06 72 THR A CA 1
ATOM 582 C C . THR A 1 72 ? -20.081 -6.655 18.578 1.00 84.06 72 THR A C 1
ATOM 584 O O . THR A 1 72 ? -21.178 -6.781 18.035 1.00 84.06 72 THR A O 1
ATOM 587 N N . HIS A 1 73 ? -19.394 -5.506 18.543 1.00 88.25 73 HIS A N 1
ATOM 588 C CA . HIS A 1 73 ? -19.911 -4.319 17.884 1.00 88.25 73 HIS A CA 1
ATOM 589 C C . HIS A 1 73 ? -19.934 -4.538 16.356 1.00 88.25 73 HIS A C 1
ATOM 591 O O . HIS A 1 73 ? -18.882 -4.822 15.766 1.00 88.25 73 HIS A O 1
ATOM 597 N N . PRO A 1 74 ? -21.098 -4.396 15.688 1.00 87.62 74 PRO A N 1
ATOM 598 C CA . PRO A 1 74 ? -21.234 -4.691 14.260 1.00 87.62 74 PRO A CA 1
ATOM 599 C C . PRO A 1 74 ? -20.296 -3.866 13.374 1.00 87.62 74 PRO A C 1
ATOM 601 O O . PRO A 1 74 ? -19.736 -4.385 12.413 1.00 87.62 74 PRO A O 1
ATOM 604 N N . GLU A 1 75 ? -20.094 -2.594 13.720 1.00 88.94 75 GLU A N 1
ATOM 605 C CA . GLU A 1 75 ? -19.224 -1.677 12.974 1.00 88.94 75 GLU A CA 1
ATOM 606 C C . GLU A 1 75 ? -17.746 -2.069 13.075 1.00 88.94 75 GLU A C 1
ATOM 608 O O . GLU A 1 75 ? -17.058 -2.135 12.063 1.00 88.94 75 GLU A O 1
ATOM 613 N N . ILE A 1 76 ? -17.275 -2.449 14.269 1.00 90.31 76 ILE A N 1
ATOM 614 C CA . ILE A 1 76 ? -15.891 -2.903 14.467 1.00 90.31 76 ILE A CA 1
ATOM 615 C C . ILE A 1 76 ? -15.672 -4.227 13.737 1.00 90.31 76 ILE A C 1
ATOM 617 O O . ILE A 1 76 ? -14.680 -4.392 13.031 1.00 90.31 76 ILE A O 1
ATOM 621 N N . SER A 1 77 ? -16.628 -5.153 13.847 1.00 91.38 77 SER A N 1
ATOM 622 C CA . SER A 1 77 ? -16.574 -6.442 13.148 1.00 91.38 77 SER A CA 1
ATOM 623 C C . SER A 1 77 ? -16.525 -6.268 11.629 1.00 91.38 77 SER A C 1
ATOM 625 O O . SER A 1 77 ? -15.756 -6.948 10.948 1.00 91.38 77 SER A O 1
ATOM 627 N N . ARG A 1 78 ? -17.317 -5.333 11.090 1.00 92.44 78 ARG A N 1
ATOM 628 C CA . ARG A 1 78 ? -17.302 -4.982 9.669 1.00 92.44 78 ARG A CA 1
ATOM 629 C C . ARG A 1 78 ? -15.957 -4.386 9.260 1.00 92.44 78 ARG A C 1
ATOM 631 O O . ARG A 1 78 ? -15.357 -4.887 8.316 1.00 92.44 78 ARG A O 1
ATOM 638 N N . ASN A 1 79 ? -15.457 -3.392 9.989 1.00 91.94 79 ASN A N 1
ATOM 639 C CA . ASN A 1 79 ? -14.199 -2.729 9.650 1.00 91.94 79 ASN A CA 1
ATOM 640 C C . ASN A 1 79 ? -13.008 -3.700 9.718 1.00 91.94 79 ASN A C 1
ATOM 642 O O . ASN A 1 79 ? -12.131 -3.658 8.861 1.00 91.94 79 ASN A O 1
ATOM 646 N N . LEU A 1 80 ? -12.998 -4.639 10.671 1.00 92.44 80 LEU A N 1
ATOM 647 C CA . LEU A 1 80 ? -11.989 -5.706 10.739 1.00 92.44 80 LEU A CA 1
ATOM 648 C C . LEU A 1 80 ? -12.043 -6.649 9.529 1.00 92.44 80 LEU A C 1
ATOM 650 O O . LEU A 1 80 ? -11.002 -7.077 9.017 1.00 92.44 80 LEU A O 1
ATOM 654 N N . ARG A 1 81 ? -13.249 -6.967 9.046 1.00 94.31 81 ARG A N 1
ATOM 655 C CA . ARG A 1 81 ? -13.419 -7.749 7.819 1.00 94.31 81 ARG A CA 1
ATOM 656 C C . ARG A 1 81 ? -12.894 -6.983 6.607 1.00 94.31 81 ARG A C 1
ATOM 658 O O . ARG A 1 81 ? -12.149 -7.552 5.815 1.00 94.31 81 ARG A O 1
ATOM 665 N N . ASP A 1 82 ? -13.215 -5.698 6.509 1.00 93.81 82 ASP A N 1
ATOM 666 C CA . ASP A 1 82 ? -12.787 -4.841 5.404 1.00 93.81 82 ASP A CA 1
ATOM 667 C C . ASP A 1 82 ? -11.251 -4.663 5.403 1.00 93.81 82 ASP A C 1
ATOM 669 O O . ASP A 1 82 ? -10.621 -4.742 4.347 1.00 93.81 82 ASP A O 1
ATOM 673 N N . VAL A 1 83 ? -10.611 -4.563 6.578 1.00 94.94 83 VAL A N 1
ATOM 674 C CA . VAL A 1 83 ? -9.141 -4.614 6.723 1.00 94.94 83 VAL A CA 1
ATOM 675 C C . VAL A 1 83 ? -8.567 -5.932 6.197 1.00 94.94 83 VAL A C 1
ATOM 677 O O . VAL A 1 83 ? -7.582 -5.921 5.461 1.00 94.94 83 VAL A O 1
ATOM 680 N N . THR A 1 84 ? -9.193 -7.064 6.528 1.00 94.56 84 THR A N 1
ATOM 681 C CA . THR A 1 84 ? -8.748 -8.389 6.059 1.00 94.56 84 THR A CA 1
ATOM 682 C C . THR A 1 84 ? -8.850 -8.505 4.534 1.00 94.56 84 THR A C 1
ATOM 684 O O . THR A 1 84 ? -7.960 -9.044 3.877 1.00 94.56 84 THR A O 1
ATOM 687 N N . GLU A 1 85 ? -9.920 -7.972 3.940 1.00 95.81 85 GLU A N 1
ATOM 688 C CA . GLU A 1 85 ? -10.071 -7.919 2.484 1.00 95.81 85 GLU A CA 1
ATOM 689 C C . GLU A 1 85 ? -9.014 -7.026 1.820 1.00 95.81 85 GLU A C 1
ATOM 691 O O . GLU A 1 85 ? -8.494 -7.381 0.758 1.00 95.81 85 GLU A O 1
ATOM 696 N N . LEU A 1 86 ? -8.682 -5.883 2.429 1.00 94.38 86 LEU A N 1
ATOM 697 C CA . LEU A 1 86 ? -7.608 -5.013 1.950 1.00 94.38 86 LEU A CA 1
ATOM 698 C C . LEU A 1 86 ? -6.246 -5.704 2.022 1.00 94.38 86 LEU A C 1
ATOM 700 O O . LEU A 1 86 ? -5.491 -5.614 1.058 1.00 94.38 86 LEU A O 1
ATOM 704 N N . ASP A 1 87 ? -5.956 -6.438 3.095 1.00 94.00 87 ASP A N 1
ATOM 705 C CA . ASP A 1 87 ? -4.701 -7.182 3.230 1.00 94.00 87 ASP A CA 1
ATOM 706 C C . ASP A 1 87 ? -4.534 -8.238 2.144 1.00 94.00 87 ASP A C 1
ATOM 708 O O . ASP A 1 87 ? -3.491 -8.295 1.491 1.00 94.00 87 ASP A O 1
ATOM 712 N N . ASN A 1 88 ? -5.588 -9.002 1.862 1.00 96.19 88 ASN A N 1
ATOM 713 C CA . ASN A 1 88 ? -5.565 -9.975 0.773 1.00 96.19 88 ASN A CA 1
ATOM 714 C C . ASN A 1 88 ? -5.319 -9.305 -0.590 1.00 96.19 88 ASN A C 1
ATOM 716 O O . ASN A 1 88 ? -4.562 -9.825 -1.410 1.00 96.19 88 ASN A O 1
ATOM 720 N N . LYS A 1 89 ? -5.923 -8.134 -0.836 1.00 93.94 89 LYS A N 1
ATOM 721 C CA . LYS A 1 89 ? -5.717 -7.367 -2.077 1.00 93.94 89 LYS A CA 1
ATOM 722 C C . LYS A 1 89 ? -4.301 -6.799 -2.179 1.00 93.94 89 LYS A C 1
ATOM 724 O O . LYS A 1 89 ? -3.717 -6.837 -3.258 1.00 93.94 89 LYS A O 1
ATOM 729 N N . ILE A 1 90 ? -3.757 -6.268 -1.084 1.00 94.81 90 ILE A N 1
ATOM 730 C CA . ILE A 1 90 ? -2.387 -5.743 -1.027 1.00 94.81 90 ILE A CA 1
ATOM 731 C C . ILE A 1 90 ? -1.388 -6.866 -1.298 1.00 94.81 90 ILE A C 1
ATOM 733 O O . ILE A 1 90 ? -0.482 -6.688 -2.107 1.00 94.81 90 ILE A O 1
ATOM 737 N N . GLU A 1 91 ? -1.571 -8.023 -0.666 1.00 95.38 91 GLU A N 1
ATOM 738 C CA . GLU A 1 91 ? -0.696 -9.182 -0.841 1.00 95.38 91 GLU A CA 1
ATOM 739 C C . GLU A 1 91 ? -0.712 -9.692 -2.287 1.00 95.38 91 GLU A C 1
ATOM 741 O O . GLU A 1 91 ? 0.334 -9.960 -2.878 1.00 95.38 91 GLU A O 1
ATOM 746 N N . GLU A 1 92 ? -1.892 -9.752 -2.903 1.00 94.50 92 GLU A N 1
ATOM 747 C CA . GLU A 1 92 ? -2.036 -10.119 -4.311 1.00 94.50 92 GLU A CA 1
ATOM 748 C C . GLU A 1 92 ? -1.330 -9.120 -5.244 1.00 94.50 92 GLU A C 1
ATOM 750 O O . GLU A 1 92 ? -0.579 -9.512 -6.138 1.00 94.50 92 GLU A O 1
ATOM 755 N N . LEU A 1 93 ? -1.481 -7.814 -5.005 1.00 92.38 93 LEU A N 1
ATOM 756 C CA . LEU A 1 93 ? -0.775 -6.795 -5.7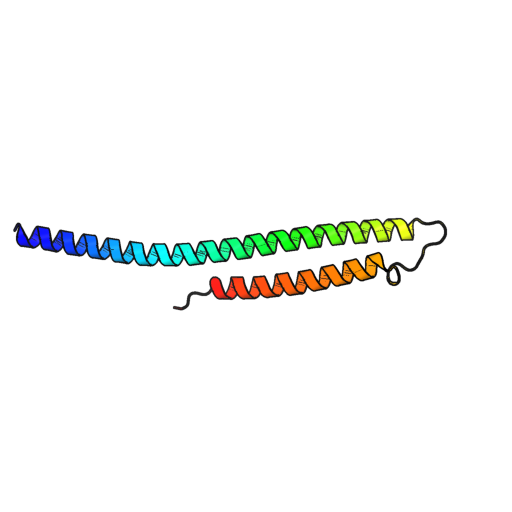86 1.00 92.38 93 LEU A CA 1
ATOM 757 C C . LEU A 1 93 ? 0.743 -6.832 -5.567 1.00 92.38 93 LEU A C 1
ATOM 759 O O . LEU A 1 93 ? 1.493 -6.614 -6.517 1.00 92.38 93 LEU A O 1
ATOM 763 N N . LYS A 1 94 ? 1.216 -7.137 -4.351 1.00 92.00 94 LYS A N 1
ATOM 764 C CA . LYS A 1 94 ? 2.648 -7.316 -4.049 1.00 92.00 94 LYS A CA 1
ATOM 765 C C . LYS A 1 94 ? 3.232 -8.504 -4.813 1.00 92.00 94 LYS A C 1
ATOM 767 O O . LYS A 1 94 ? 4.336 -8.393 -5.355 1.00 92.00 94 LYS A O 1
ATOM 772 N N . LYS A 1 95 ? 2.485 -9.605 -4.932 1.00 92.81 95 LYS A N 1
ATOM 773 C CA . LYS A 1 95 ? 2.864 -10.753 -5.774 1.00 92.81 95 LYS A CA 1
ATOM 774 C C . LYS A 1 95 ? 2.946 -10.368 -7.248 1.00 92.81 95 LYS A C 1
ATOM 776 O O . LYS A 1 95 ? 3.950 -10.663 -7.891 1.00 92.81 95 LYS A O 1
ATOM 781 N N . GLN A 1 96 ? 1.952 -9.643 -7.762 1.00 89.38 96 GLN A N 1
ATOM 782 C CA . GLN A 1 96 ? 1.961 -9.148 -9.145 1.00 89.38 96 GLN A CA 1
ATOM 783 C C . GLN A 1 96 ? 3.140 -8.201 -9.408 1.00 89.38 96 GLN A C 1
ATOM 785 O O . GLN A 1 96 ? 3.840 -8.354 -10.403 1.00 89.38 96 GLN A O 1
ATOM 790 N N . ALA A 1 97 ? 3.419 -7.267 -8.497 1.00 87.62 97 ALA A N 1
ATOM 791 C CA . ALA A 1 97 ? 4.557 -6.357 -8.610 1.00 87.62 97 ALA A CA 1
ATOM 792 C C . ALA A 1 97 ? 5.900 -7.108 -8.600 1.00 87.62 97 ALA A C 1
ATOM 794 O O . ALA A 1 97 ? 6.799 -6.772 -9.369 1.00 87.62 97 ALA A O 1
ATOM 795 N N . SER A 1 98 ? 6.018 -8.152 -7.774 1.00 86.12 98 SER A N 1
ATOM 796 C CA . SER A 1 98 ? 7.212 -9.004 -7.714 1.00 86.12 98 SER A CA 1
ATOM 797 C C . SER A 1 98 ? 7.426 -9.806 -9.002 1.00 86.12 98 SER A C 1
ATOM 799 O O . SER A 1 98 ? 8.564 -9.982 -9.429 1.00 86.12 98 SER A O 1
ATOM 801 N N . ALA A 1 99 ? 6.345 -10.247 -9.651 1.00 85.50 99 ALA A N 1
ATOM 802 C CA . ALA A 1 99 ? 6.410 -10.917 -10.949 1.00 85.50 99 ALA A CA 1
ATOM 803 C C . ALA A 1 99 ? 6.812 -9.961 -12.088 1.00 85.50 99 ALA A C 1
ATOM 805 O O . ALA A 1 99 ? 7.507 -10.362 -13.011 1.00 85.50 99 ALA A O 1
ATOM 806 N N . VAL A 1 100 ? 6.417 -8.684 -12.017 1.00 82.94 100 VAL A N 1
ATOM 807 C CA . VAL A 1 100 ? 6.799 -7.657 -13.009 1.00 82.94 100 VAL A CA 1
ATOM 808 C C . VAL A 1 100 ? 8.245 -7.179 -12.813 1.00 82.94 100 VAL A C 1
ATOM 810 O O . VAL A 1 100 ? 8.896 -6.750 -13.767 1.00 82.94 100 VAL A O 1
ATOM 813 N N . SER A 1 101 ? 8.766 -7.229 -11.583 1.00 71.69 101 SER A N 1
ATOM 814 C CA . SER A 1 101 ? 10.134 -6.800 -11.276 1.00 71.69 101 SER A CA 1
ATOM 815 C C . SER A 1 101 ? 11.193 -7.853 -11.610 1.00 71.69 101 SER A C 1
ATOM 817 O O . SER A 1 101 ? 12.350 -7.482 -11.827 1.00 71.69 101 SER A O 1
ATOM 819 N N . THR A 1 102 ? 10.818 -9.135 -11.684 1.00 66.44 102 THR A N 1
ATOM 820 C CA . THR A 1 102 ? 11.726 -10.208 -12.101 1.00 66.44 102 THR A CA 1
ATOM 821 C C . THR A 1 102 ? 11.886 -10.179 -13.624 1.00 66.44 102 THR A C 1
ATOM 823 O O . THR A 1 102 ? 10.893 -10.281 -14.341 1.00 66.44 102 THR A O 1
ATOM 826 N N . PRO A 1 103 ? 13.108 -10.004 -14.157 1.00 57.56 103 PRO A N 1
ATOM 827 C CA . PRO A 1 103 ? 13.326 -10.077 -15.594 1.00 57.56 103 PRO A CA 1
ATOM 828 C C . PRO A 1 103 ? 13.023 -11.499 -16.080 1.00 57.56 103 PRO A C 1
ATOM 830 O O . PRO A 1 103 ? 13.567 -12.462 -15.541 1.00 57.56 103 PRO A O 1
ATOM 833 N N . GLU A 1 104 ? 12.193 -11.652 -17.113 1.00 55.66 104 GLU A N 1
ATOM 834 C CA . GLU A 1 104 ? 12.278 -12.845 -17.957 1.00 55.66 104 GLU A CA 1
ATOM 835 C C . GLU A 1 104 ? 13.584 -12.732 -18.761 1.00 55.66 104 GLU A C 1
ATOM 837 O O . GLU A 1 104 ? 13.631 -12.078 -19.806 1.00 55.66 104 GLU A O 1
ATOM 842 N N . GLY A 1 105 ? 14.667 -13.280 -18.195 1.00 40.34 105 GLY A N 1
ATOM 843 C CA . GLY A 1 105 ? 16.032 -13.241 -18.735 1.00 40.34 105 GLY A CA 1
ATOM 844 C C . GLY A 1 105 ? 17.101 -13.188 -17.655 1.00 40.34 105 GLY A C 1
ATOM 845 O O . GLY A 1 105 ? 17.326 -12.078 -17.125 1.00 40.34 105 GLY A O 1
#

Secondary structure (DSSP, 8-state):
-HHHHHHHHHHHHHHHHHHHHHHHHHHHHHHHHHHHHHHHHHHHHHHHHHHHHHHHHHHHHHTSSS---GGG-HHHHHHHHHHHHHHHHHHHHHHHHHHHHS---

Sequence (105 aa):
MWSDLKEDLARGIEKIKWVSVFVSDRLKTDIALFKLLEKITELERSKTSLYAEIGEKVYELSSAENPSNVYTHPEISRNLRDVTELDNKIEELKKQASAVSTPEG